Protein AF-A0A9D4JGX2-F1 (afdb_monomer)

Structure (mmCIF, N/CA/C/O backbone):
data_AF-A0A9D4JGX2-F1
#
_entry.id   AF-A0A9D4JGX2-F1
#
loop_
_atom_site.group_PDB
_atom_site.id
_atom_site.type_symbol
_atom_site.label_atom_id
_atom_site.label_alt_id
_atom_site.label_comp_id
_atom_site.label_asym_id
_atom_site.label_entity_id
_atom_site.label_seq_id
_atom_site.pdbx_PDB_ins_code
_atom_site.Cartn_x
_atom_site.Cartn_y
_atom_site.Cartn_z
_atom_site.occupancy
_atom_site.B_iso_or_equiv
_atom_site.auth_seq_id
_atom_site.auth_comp_id
_atom_site.auth_asym_id
_atom_site.auth_atom_id
_atom_site.pdbx_PDB_model_num
ATOM 1 N N . MET A 1 1 ? -13.118 -21.778 7.734 1.00 42.31 1 MET A N 1
ATOM 2 C CA . MET A 1 1 ? -12.723 -20.753 8.722 1.00 42.31 1 MET A CA 1
ATOM 3 C C . MET A 1 1 ? -12.273 -19.533 7.944 1.00 42.31 1 MET A C 1
ATOM 5 O O . MET A 1 1 ? -11.251 -19.605 7.280 1.00 42.31 1 MET A O 1
ATOM 9 N N . VAL A 1 2 ? -13.102 -18.489 7.896 1.00 49.25 2 VAL A N 1
ATOM 10 C CA . VAL A 1 2 ? -12.839 -17.284 7.096 1.00 49.25 2 VAL A CA 1
ATOM 11 C C . VAL A 1 2 ? -12.198 -16.272 8.035 1.00 49.25 2 VAL A C 1
ATOM 13 O O . VAL A 1 2 ? -12.866 -15.771 8.937 1.00 49.25 2 VAL A O 1
ATOM 16 N N . TYR A 1 3 ? -10.895 -16.034 7.888 1.00 49.50 3 TYR A N 1
ATOM 17 C CA . TYR A 1 3 ? -10.211 -14.978 8.627 1.00 49.50 3 TYR A CA 1
ATOM 18 C C . TYR A 1 3 ? -10.646 -13.648 8.010 1.00 49.50 3 TYR A C 1
ATOM 20 O O . TYR A 1 3 ? -10.075 -13.170 7.036 1.00 49.50 3 TYR A O 1
ATOM 28 N N . PHE A 1 4 ? -11.766 -13.118 8.497 1.00 54.56 4 PHE A N 1
ATOM 29 C CA . PHE A 1 4 ? -12.294 -11.834 8.069 1.00 54.56 4 PHE A CA 1
ATOM 30 C C . PHE A 1 4 ? -11.447 -10.761 8.739 1.00 54.56 4 PHE A C 1
ATOM 32 O O . PHE A 1 4 ? -11.707 -10.354 9.875 1.00 54.56 4 PHE A O 1
ATOM 39 N N . GLN A 1 5 ? -10.371 -10.374 8.066 1.00 57.91 5 GLN A N 1
ATOM 40 C CA . GLN A 1 5 ? -9.520 -9.306 8.538 1.00 57.91 5 GLN A CA 1
ATOM 41 C C . GLN A 1 5 ? -10.257 -7.978 8.354 1.00 57.91 5 GLN A C 1
ATOM 43 O O . GLN A 1 5 ? -10.189 -7.333 7.314 1.00 57.91 5 GLN A O 1
ATOM 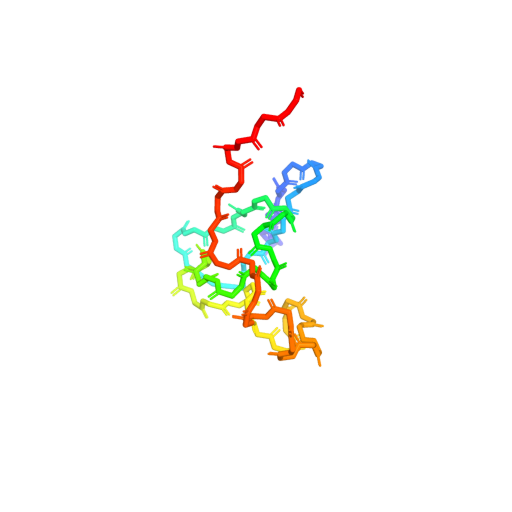48 N N . LYS A 1 6 ? -11.046 -7.640 9.382 1.00 62.91 6 LYS A N 1
ATOM 49 C CA . LYS A 1 6 ? -11.760 -6.374 9.587 1.00 62.91 6 LYS A CA 1
ATOM 50 C C . LYS A 1 6 ? -10.744 -5.269 9.791 1.00 62.91 6 LYS A C 1
ATOM 52 O O . LYS A 1 6 ? -10.551 -4.811 10.916 1.00 62.91 6 LYS A O 1
ATOM 57 N N . CYS A 1 7 ? -10.085 -4.845 8.727 1.00 79.00 7 CYS A N 1
ATOM 58 C CA . CYS A 1 7 ? -9.510 -3.521 8.786 1.00 79.00 7 CYS A CA 1
ATOM 59 C C . CYS A 1 7 ? -10.664 -2.520 9.024 1.00 79.00 7 CYS A C 1
ATOM 61 O O . CYS A 1 7 ? -11.780 -2.746 8.533 1.00 79.00 7 CYS A O 1
ATOM 63 N N . PRO A 1 8 ? -10.464 -1.485 9.858 1.00 76.88 8 PRO A N 1
ATOM 64 C CA . PRO A 1 8 ? -11.462 -0.444 10.062 1.00 76.88 8 PRO A CA 1
ATOM 65 C C . PRO A 1 8 ? -11.861 0.211 8.734 1.00 76.88 8 PRO A C 1
ATOM 67 O O . PRO A 1 8 ? -11.199 0.044 7.710 1.00 76.88 8 PRO A O 1
ATOM 70 N N . LYS A 1 9 ? -12.945 0.988 8.751 1.00 75.88 9 LYS A N 1
ATOM 71 C CA . LYS A 1 9 ? -13.266 1.852 7.612 1.00 75.88 9 LYS A CA 1
ATOM 72 C C . LYS A 1 9 ? -12.052 2.755 7.323 1.00 75.88 9 LYS A C 1
ATOM 74 O O . LYS A 1 9 ? -11.441 3.234 8.273 1.00 75.88 9 LYS A O 1
ATOM 79 N N . ASP A 1 10 ? -11.706 2.916 6.045 1.00 80.00 10 ASP A N 1
ATOM 80 C CA . ASP A 1 10 ? -10.534 3.675 5.563 1.00 80.00 10 ASP A CA 1
ATOM 81 C C . ASP A 1 10 ? -9.163 2.998 5.797 1.00 80.00 10 ASP A C 1
ATOM 83 O O . ASP A 1 10 ? -8.114 3.641 5.810 1.00 80.00 10 ASP A O 1
ATOM 87 N N . PHE A 1 11 ? -9.153 1.669 5.943 1.00 86.06 11 PHE A N 1
ATOM 88 C CA . PHE A 1 11 ? -7.928 0.868 5.952 1.00 86.06 11 PHE A CA 1
ATOM 89 C C . PHE A 1 11 ? -7.896 -0.145 4.804 1.00 86.06 11 PHE A C 1
ATOM 91 O O . PHE A 1 11 ? -8.915 -0.728 4.426 1.00 86.06 11 PHE A O 1
ATOM 98 N N . PHE A 1 12 ? -6.693 -0.390 4.296 1.00 87.38 12 PHE A N 1
ATOM 99 C CA . PHE A 1 12 ? -6.380 -1.393 3.291 1.00 87.38 12 PHE A CA 1
ATOM 100 C C . PHE A 1 12 ? -5.811 -2.657 3.931 1.00 87.38 12 PH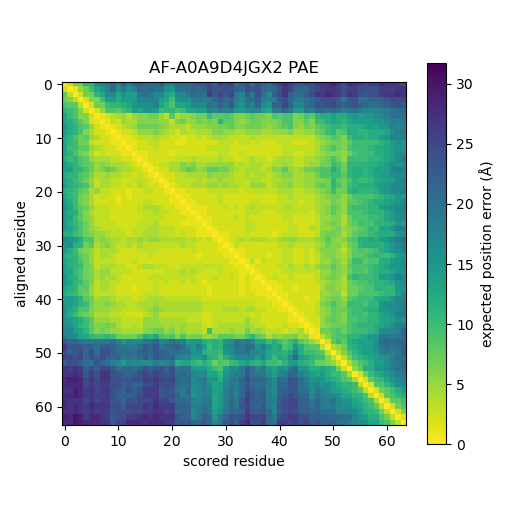E A C 1
ATOM 102 O O . PHE A 1 12 ? -5.051 -2.592 4.897 1.00 87.38 12 PHE A O 1
ATOM 109 N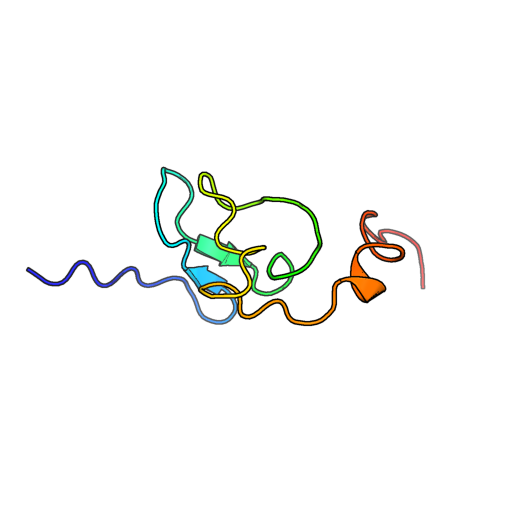 N . THR A 1 13 ? -6.186 -3.816 3.392 1.00 88.44 13 THR A N 1
ATOM 110 C CA . THR A 1 13 ? -5.767 -5.119 3.912 1.00 88.44 13 THR A CA 1
ATOM 111 C C . THR A 1 13 ? -4.550 -5.633 3.155 1.00 88.44 13 THR A C 1
ATOM 113 O O . THR A 1 13 ? -4.645 -5.939 1.965 1.00 88.44 13 THR A O 1
ATOM 116 N N . CYS A 1 14 ? -3.428 -5.796 3.854 1.00 88.94 14 CYS A N 1
ATOM 117 C CA . CYS A 1 14 ? -2.246 -6.437 3.286 1.00 88.94 14 CYS A CA 1
ATOM 118 C C . CYS A 1 14 ? -2.536 -7.903 2.970 1.00 88.94 14 CYS A C 1
ATOM 120 O O . CYS A 1 14 ? -3.286 -8.588 3.669 1.00 88.94 14 CYS A O 1
ATOM 122 N N . LYS A 1 15 ? -1.902 -8.412 1.922 1.00 85.31 15 LYS A N 1
ATOM 123 C CA . LYS A 1 15 ? -2.081 -9.789 1.471 1.00 85.31 15 LYS A CA 1
ATOM 124 C C . LYS A 1 15 ? -1.471 -10.784 2.450 1.00 85.31 15 LYS A C 1
ATOM 126 O O . LYS A 1 15 ? -2.070 -11.837 2.689 1.00 85.31 15 LYS A O 1
ATOM 131 N N . LYS A 1 16 ? -0.284 -10.485 2.995 1.00 83.31 16 LYS A N 1
ATOM 132 C CA . LYS A 1 16 ? 0.410 -11.319 3.987 1.00 83.31 16 LYS A CA 1
ATOM 133 C C . LYS A 1 16 ? 1.296 -10.481 4.901 1.00 83.31 16 LYS A C 1
ATOM 135 O O . LYS A 1 16 ? 1.817 -9.453 4.508 1.00 83.31 16 LYS A O 1
ATOM 140 N N . GLY A 1 17 ? 1.533 -10.986 6.106 1.00 80.94 17 GLY A N 1
ATOM 141 C CA . GLY A 1 17 ? 2.492 -10.374 7.017 1.00 80.94 17 GLY A CA 1
ATOM 142 C C . GLY A 1 17 ? 1.983 -10.253 8.437 1.00 80.94 17 GLY A C 1
ATOM 143 O O . GLY A 1 17 ? 0.879 -10.691 8.770 1.00 80.94 17 GLY A O 1
ATOM 144 N N . LYS A 1 18 ? 2.820 -9.650 9.283 1.00 82.75 18 LYS A N 1
ATOM 145 C CA . LYS A 1 18 ? 2.404 -9.185 10.613 1.00 82.75 18 LYS A CA 1
ATOM 146 C C . LYS A 1 18 ? 1.572 -7.913 10.505 1.00 82.75 18 LYS A C 1
ATOM 148 O O . LYS A 1 18 ? 0.553 -7.788 11.184 1.00 82.75 18 LYS A O 1
ATOM 153 N N . ILE A 1 19 ? 1.999 -7.000 9.631 1.00 84.50 19 ILE A N 1
ATOM 154 C CA . ILE A 1 19 ? 1.198 -5.852 9.223 1.00 84.50 19 ILE A CA 1
ATOM 155 C C . ILE A 1 19 ? 0.143 -6.368 8.265 1.00 84.50 19 ILE A C 1
ATOM 157 O O . ILE A 1 19 ? 0.430 -7.059 7.292 1.00 84.50 19 ILE A O 1
ATOM 161 N N . THR A 1 20 ? -1.097 -6.092 8.621 1.00 85.88 20 THR A N 1
ATOM 162 C CA . THR A 1 20 ? -2.248 -6.649 7.925 1.00 85.88 20 THR A CA 1
ATOM 163 C C . THR A 1 20 ? -3.306 -5.616 7.591 1.00 85.88 20 THR A C 1
ATOM 165 O O . THR A 1 20 ? -4.141 -5.858 6.727 1.00 85.88 20 THR A O 1
ATOM 168 N N . CYS A 1 21 ? -3.243 -4.460 8.245 1.00 87.12 21 CYS A N 1
ATOM 169 C CA . CYS A 1 21 ? -4.058 -3.303 7.956 1.00 87.12 21 CYS A CA 1
ATOM 170 C C . CYS A 1 21 ? -3.155 -2.078 7.967 1.00 87.12 21 CYS A C 1
ATOM 172 O O . CYS A 1 21 ? -2.453 -1.847 8.953 1.00 87.12 21 CYS A O 1
ATOM 174 N N . ILE A 1 22 ? -3.223 -1.298 6.903 1.00 86.38 22 ILE A N 1
ATOM 175 C CA . ILE A 1 22 ? -2.584 0.012 6.776 1.00 86.38 22 ILE A CA 1
ATOM 176 C C . ILE A 1 22 ? -3.667 1.030 6.422 1.00 86.38 22 ILE A C 1
ATOM 178 O O . ILE A 1 22 ? -4.755 0.641 5.993 1.00 86.38 22 ILE A O 1
ATOM 182 N N . GLN A 1 23 ? -3.427 2.321 6.625 1.00 86.38 23 GLN A N 1
ATOM 183 C CA . GLN A 1 23 ? -4.379 3.325 6.147 1.00 86.38 23 GLN A CA 1
ATOM 184 C C . GLN A 1 23 ? -4.458 3.273 4.621 1.00 86.38 23 GLN A C 1
ATOM 186 O O . GLN A 1 23 ? -3.461 3.007 3.957 1.00 86.38 23 GLN A O 1
ATOM 191 N N . THR A 1 24 ? -5.629 3.557 4.050 1.00 83.62 24 THR A N 1
ATOM 192 C CA . THR A 1 24 ? -5.773 3.648 2.585 1.00 83.62 24 THR A CA 1
ATOM 193 C C . THR A 1 24 ? -4.880 4.719 1.954 1.00 83.62 24 THR A C 1
ATOM 195 O O . THR A 1 24 ? -4.639 4.666 0.757 1.00 83.62 24 THR A O 1
ATOM 198 N N . GLU A 1 25 ? -4.391 5.675 2.749 1.00 83.25 25 GLU A N 1
ATOM 199 C CA . GLU A 1 25 ? -3.426 6.707 2.344 1.00 83.25 25 GLU A CA 1
ATOM 200 C C . GLU A 1 25 ? -2.022 6.149 2.064 1.00 83.25 25 GLU A C 1
ATOM 202 O O . GLU A 1 25 ? -1.279 6.773 1.318 1.00 83.25 25 GLU A O 1
ATOM 207 N N . PHE A 1 26 ? -1.685 4.986 2.630 1.00 85.50 26 PHE A N 1
ATOM 208 C CA . PHE A 1 26 ? -0.419 4.276 2.409 1.00 85.50 26 PHE A CA 1
ATOM 209 C C . PHE A 1 26 ? -0.509 3.265 1.255 1.00 85.50 26 PHE A C 1
ATOM 211 O O . PHE A 1 26 ? 0.368 2.440 1.070 1.00 85.50 26 PHE A O 1
ATOM 218 N N . VAL A 1 27 ? -1.612 3.254 0.499 1.00 86.00 27 VAL A N 1
ATOM 219 C CA . VAL A 1 27 ? -1.749 2.380 -0.672 1.00 86.00 27 VAL A CA 1
ATOM 220 C C . VAL A 1 27 ? -1.276 3.135 -1.898 1.00 86.00 27 VAL A C 1
ATOM 222 O O . VAL A 1 27 ? -1.835 4.186 -2.221 1.00 86.00 27 VAL A O 1
ATOM 225 N N . CYS A 1 28 ? -0.317 2.567 -2.625 1.00 85.56 28 CYS A N 1
ATOM 226 C CA . CYS A 1 28 ? 0.321 3.220 -3.765 1.00 85.56 28 CYS A CA 1
ATOM 227 C C . CYS A 1 28 ? 1.004 4.547 -3.388 1.00 85.56 28 CYS A C 1
ATOM 229 O O . CYS A 1 28 ? 1.056 5.464 -4.215 1.00 85.56 28 CYS A O 1
ATOM 231 N N . ASP A 1 29 ? 1.493 4.665 -2.150 1.00 81.50 29 ASP A N 1
ATOM 232 C CA . ASP A 1 29 ? 2.255 5.820 -1.662 1.00 81.50 29 ASP A CA 1
ATOM 233 C C . ASP A 1 29 ? 3.764 5.677 -1.939 1.00 81.50 29 ASP A C 1
ATOM 235 O O . ASP A 1 29 ? 4.551 6.604 -1.716 1.00 81.50 29 ASP A O 1
ATOM 239 N N . CYS A 1 30 ? 4.150 4.540 -2.524 1.00 78.38 30 CYS A N 1
ATOM 240 C CA . CYS A 1 30 ? 5.500 4.221 -2.975 1.00 78.38 30 CYS A CA 1
ATOM 241 C C . CYS A 1 30 ? 6.476 3.949 -1.837 1.00 78.38 30 CYS A C 1
ATOM 243 O O . CYS A 1 30 ? 7.694 3.886 -2.053 1.00 78.38 30 CYS A O 1
ATOM 245 N N . SER A 1 31 ? 5.922 3.729 -0.650 1.00 83.19 31 SER A N 1
ATOM 246 C CA . SER A 1 31 ? 6.548 3.110 0.494 1.00 83.19 31 SER A CA 1
ATOM 247 C C . SER A 1 31 ? 5.899 1.738 0.705 1.00 83.19 31 SER A C 1
ATOM 249 O O . SER A 1 31 ? 4.686 1.615 0.714 1.00 83.19 31 SER A O 1
ATOM 251 N N . PRO A 1 32 ? 6.680 0.657 0.842 1.00 86.31 32 PRO A N 1
ATOM 252 C CA . PRO A 1 32 ? 6.116 -0.615 1.260 1.00 86.31 32 PRO A CA 1
ATOM 253 C C . PRO A 1 32 ? 5.769 -0.552 2.753 1.00 86.31 32 PRO A C 1
ATOM 255 O O . PRO A 1 32 ? 6.640 -0.743 3.607 1.00 86.31 32 PRO A O 1
ATOM 258 N N . ASP A 1 33 ? 4.501 -0.312 3.069 1.00 88.50 33 ASP A N 1
ATOM 259 C CA . ASP A 1 33 ? 3.956 -0.332 4.427 1.00 88.50 33 ASP A CA 1
ATOM 260 C C . ASP A 1 33 ? 3.430 -1.720 4.809 1.00 88.50 33 ASP A C 1
ATOM 262 O O . ASP A 1 33 ? 3.454 -2.107 5.984 1.00 88.50 33 ASP A O 1
ATOM 266 N N . CYS A 1 34 ? 3.016 -2.529 3.832 1.00 88.88 34 CYS A N 1
ATOM 267 C CA . CYS A 1 34 ? 2.785 -3.952 4.063 1.00 88.88 34 CYS A CA 1
ATOM 268 C C . CYS A 1 34 ? 4.108 -4.729 4.163 1.00 88.88 34 CYS A C 1
ATOM 270 O O . CYS A 1 34 ? 5.042 -4.523 3.390 1.00 88.88 34 CYS A O 1
ATOM 272 N N . ASP A 1 35 ? 4.146 -5.727 5.054 1.00 88.44 35 ASP A N 1
ATOM 273 C CA . ASP A 1 35 ? 5.299 -6.634 5.234 1.00 88.44 35 ASP A CA 1
ATOM 274 C C . ASP A 1 35 ? 5.657 -7.374 3.928 1.00 88.44 35 ASP A C 1
ATOM 276 O O . ASP A 1 35 ? 6.813 -7.715 3.686 1.00 88.44 35 ASP A O 1
ATOM 280 N N . ASP A 1 36 ? 4.651 -7.609 3.078 1.00 88.38 36 ASP A N 1
ATOM 281 C CA . ASP A 1 36 ? 4.796 -8.214 1.756 1.00 88.38 36 ASP A CA 1
ATOM 282 C C . ASP A 1 36 ? 4.706 -7.214 0.588 1.00 88.38 36 ASP A C 1
ATOM 284 O O . ASP A 1 36 ? 4.628 -7.638 -0.564 1.00 88.38 36 ASP A O 1
ATOM 288 N N . SER A 1 37 ? 4.711 -5.906 0.878 1.00 87.31 37 SER A N 1
ATOM 289 C CA . SER A 1 37 ? 4.640 -4.809 -0.106 1.00 87.31 37 SER A CA 1
ATOM 290 C C . SER A 1 37 ? 3.437 -4.899 -1.053 1.00 87.31 37 SER A C 1
ATOM 292 O O . SER A 1 37 ? 3.487 -4.464 -2.204 1.00 87.31 37 SER A O 1
ATOM 294 N N . SER A 1 38 ? 2.359 -5.543 -0.601 1.00 89.69 38 SER A N 1
ATOM 295 C CA . SER A 1 38 ? 1.175 -5.781 -1.422 1.00 89.69 38 SER A CA 1
ATOM 296 C C . SER A 1 38 ? 0.293 -4.545 -1.591 1.00 89.69 38 SER A C 1
ATOM 298 O O . SER A 1 38 ? -0.494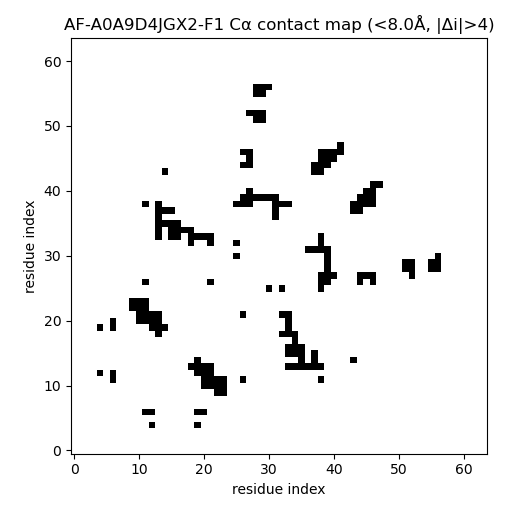 -4.491 -2.533 1.0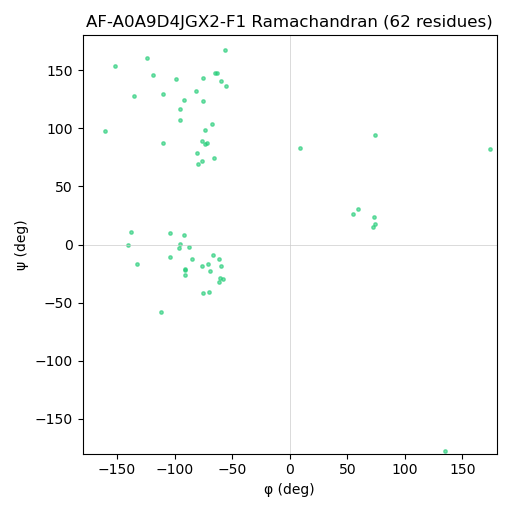0 89.69 38 SER A O 1
ATOM 300 N N . ASP A 1 39 ? 0.455 -3.553 -0.728 1.00 88.81 39 ASP A N 1
ATOM 301 C CA . ASP A 1 39 ? -0.024 -2.178 -0.879 1.00 88.81 39 ASP A CA 1
ATOM 302 C C . ASP A 1 39 ? 0.561 -1.453 -2.090 1.00 88.81 39 ASP A C 1
ATOM 304 O O . ASP A 1 39 ? -0.154 -0.696 -2.734 1.00 88.81 39 ASP A O 1
ATOM 308 N N . GLU A 1 40 ? 1.800 -1.770 -2.463 1.00 88.06 40 GLU A N 1
ATOM 309 C CA . GLU A 1 40 ? 2.487 -1.223 -3.641 1.00 88.06 40 GLU A CA 1
ATOM 310 C C . GLU A 1 40 ? 2.393 -2.134 -4.876 1.00 88.06 40 GLU A C 1
ATOM 312 O O . GLU A 1 40 ? 2.865 -1.816 -5.975 1.00 88.06 40 GLU A O 1
ATOM 317 N N . ASP A 1 41 ? 1.771 -3.304 -4.723 1.00 87.06 41 ASP A N 1
ATOM 318 C CA . ASP A 1 41 ? 1.671 -4.286 -5.788 1.00 87.06 41 ASP A CA 1
ATOM 319 C C . ASP A 1 41 ? 0.528 -3.953 -6.756 1.00 87.06 41 ASP A C 1
ATOM 321 O O . ASP A 1 41 ? -0.628 -3.736 -6.384 1.00 87.06 41 ASP A O 1
ATOM 325 N N . LYS A 1 42 ? 0.820 -4.000 -8.057 1.00 83.56 42 LYS A N 1
ATOM 326 C CA . LYS A 1 42 ? -0.167 -3.730 -9.114 1.00 83.56 42 LYS A CA 1
ATOM 327 C C . LYS A 1 42 ? -1.363 -4.689 -9.088 1.00 83.56 42 LYS A C 1
ATOM 329 O O . LYS A 1 42 ? -2.444 -4.328 -9.548 1.00 83.56 42 LYS A O 1
ATOM 334 N N . THR A 1 43 ? -1.173 -5.919 -8.617 1.00 85.06 43 THR A N 1
ATOM 335 C CA . THR A 1 43 ? -2.208 -6.962 -8.590 1.00 85.06 43 THR A CA 1
ATOM 336 C C . THR A 1 43 ? -3.021 -6.976 -7.301 1.00 85.06 43 THR A C 1
ATOM 338 O O . THR A 1 43 ? -4.134 -7.499 -7.320 1.00 85.06 43 THR A O 1
ATOM 341 N N . TRP A 1 44 ? -2.500 -6.411 -6.207 1.00 87.06 44 TRP A N 1
ATOM 342 C CA . TRP A 1 44 ? -3.181 -6.380 -4.908 1.00 87.06 44 TRP A CA 1
ATOM 343 C C . TRP A 1 44 ? -3.604 -4.965 -4.496 1.00 87.06 44 TRP A C 1
ATOM 345 O O . TRP A 1 44 ? -4.800 -4.719 -4.355 1.00 87.06 44 TRP A O 1
ATOM 355 N N . GLY A 1 45 ? -2.661 -4.027 -4.388 1.00 82.12 45 GLY A N 1
ATOM 356 C CA . GLY A 1 45 ? -2.916 -2.596 -4.176 1.00 82.12 45 GLY A CA 1
ATOM 357 C C . GLY A 1 45 ? -3.510 -1.887 -5.396 1.00 82.12 45 GLY A C 1
ATOM 358 O O . GLY A 1 45 ? -4.096 -0.816 -5.279 1.00 82.12 45 GLY A O 1
ATOM 359 N N . GLY A 1 46 ? -3.424 -2.490 -6.588 1.00 84.50 46 GLY A N 1
ATOM 360 C CA . GLY A 1 46 ? -3.994 -1.907 -7.808 1.00 84.50 46 GLY A CA 1
ATOM 361 C C . GLY A 1 46 ? -3.191 -0.718 -8.344 1.00 84.50 46 GLY A C 1
ATOM 362 O O . GLY A 1 46 ? -3.693 0.053 -9.168 1.00 84.50 46 GLY A O 1
ATOM 363 N N . CYS A 1 47 ? -1.938 -0.570 -7.910 1.00 82.38 47 CYS A N 1
ATOM 364 C CA . CYS A 1 47 ? -1.072 0.542 -8.280 1.00 82.38 47 CYS A CA 1
ATOM 365 C C . CYS A 1 47 ? -0.713 0.483 -9.769 1.00 82.38 47 CYS A C 1
ATOM 367 O O . CYS A 1 47 ? 0.102 -0.319 -10.228 1.00 82.38 47 CYS A O 1
ATOM 369 N N . THR A 1 48 ? -1.359 1.334 -10.567 1.00 72.56 48 THR A N 1
ATOM 370 C CA . THR A 1 48 ? -1.150 1.418 -12.024 1.00 72.56 48 THR A CA 1
ATOM 371 C C . THR A 1 48 ? -0.320 2.630 -12.441 1.00 72.56 48 THR A C 1
ATOM 373 O O . THR A 1 48 ? 0.140 2.693 -13.584 1.00 72.56 48 THR A O 1
ATOM 376 N N . LYS A 1 49 ? -0.066 3.567 -11.519 1.00 61.78 49 LYS A N 1
ATOM 377 C CA . LYS A 1 49 ? 0.646 4.820 -11.773 1.00 61.78 49 LYS A CA 1
ATOM 378 C C . LYS A 1 49 ? 2.023 4.845 -11.115 1.00 61.78 49 LYS A C 1
ATOM 380 O O . LYS A 1 49 ? 2.226 5.427 -10.061 1.00 61.78 49 LYS A O 1
ATOM 385 N N . LYS A 1 50 ? 3.029 4.340 -11.827 1.00 55.66 50 LYS A N 1
ATOM 386 C CA . LYS A 1 50 ? 4.447 4.500 -11.446 1.00 55.66 50 LYS A CA 1
ATOM 387 C C . LYS A 1 50 ? 4.912 5.975 -11.414 1.00 55.66 50 LYS A C 1
ATOM 389 O O . LYS A 1 50 ? 5.997 6.276 -10.932 1.00 55.66 50 LYS A O 1
ATOM 394 N N . MET A 1 51 ? 4.105 6.889 -11.961 1.00 53.62 51 MET A N 1
ATOM 395 C CA . MET A 1 51 ? 4.419 8.313 -12.109 1.00 53.62 51 MET A CA 1
ATOM 396 C C . MET A 1 51 ? 4.104 9.153 -10.858 1.00 53.62 51 MET A C 1
ATOM 398 O O . MET A 1 51 ? 4.557 10.289 -10.782 1.00 53.62 51 MET A O 1
ATOM 402 N N . GLU A 1 52 ? 3.373 8.607 -9.880 1.00 56.72 52 GLU A N 1
ATOM 403 C CA . GLU A 1 52 ? 3.063 9.291 -8.609 1.00 56.72 52 GLU A CA 1
ATOM 404 C C . GLU A 1 52 ? 4.128 8.990 -7.525 1.00 56.72 52 GLU A C 1
ATOM 406 O O . GLU A 1 52 ? 4.434 9.846 -6.697 1.00 56.72 52 GLU A O 1
ATOM 411 N N . CYS A 1 53 ? 4.869 7.881 -7.671 1.00 57.56 53 CYS A N 1
ATOM 412 C CA . CYS A 1 53 ? 6.041 7.518 -6.855 1.00 57.56 53 CYS A CA 1
ATOM 413 C C . CYS A 1 53 ? 7.270 8.407 -6.993 1.00 57.56 53 CYS A C 1
ATOM 415 O O . CYS A 1 53 ? 8.239 8.253 -6.256 1.00 57.56 53 CYS A O 1
ATOM 417 N N . SER A 1 54 ? 7.261 9.321 -7.958 1.00 55.72 54 SER A N 1
ATOM 418 C CA . SER A 1 54 ? 8.346 10.286 -8.140 1.00 55.72 54 SER A CA 1
ATOM 419 C C . SER A 1 54 ? 8.053 11.626 -7.452 1.00 55.72 54 SER A C 1
ATOM 421 O O . SER A 1 54 ? 8.874 12.533 -7.557 1.00 55.72 54 SER A O 1
ATOM 423 N N . ALA A 1 55 ? 6.900 11.770 -6.775 1.00 53.56 55 ALA A N 1
ATOM 424 C CA . ALA A 1 55 ? 6.440 13.061 -6.255 1.00 53.56 55 ALA A CA 1
ATOM 425 C C . ALA A 1 55 ? 5.780 13.051 -4.858 1.00 53.56 55 ALA A C 1
ATOM 427 O O . ALA A 1 55 ? 5.427 14.131 -4.391 1.00 53.56 55 ALA A O 1
ATOM 428 N N . ALA A 1 56 ? 5.630 11.909 -4.170 1.00 53.12 56 ALA A N 1
ATOM 429 C CA . ALA A 1 56 ? 4.917 11.878 -2.879 1.00 53.12 56 ALA A CA 1
ATOM 430 C C . ALA A 1 56 ? 5.548 11.028 -1.757 1.00 53.12 56 ALA A C 1
ATOM 432 O O . ALA A 1 56 ? 4.938 10.881 -0.703 1.00 53.12 56 ALA A O 1
ATOM 433 N N . ALA A 1 57 ? 6.789 10.551 -1.904 1.00 53.41 57 ALA A N 1
ATOM 434 C CA . ALA A 1 57 ? 7.525 9.942 -0.791 1.0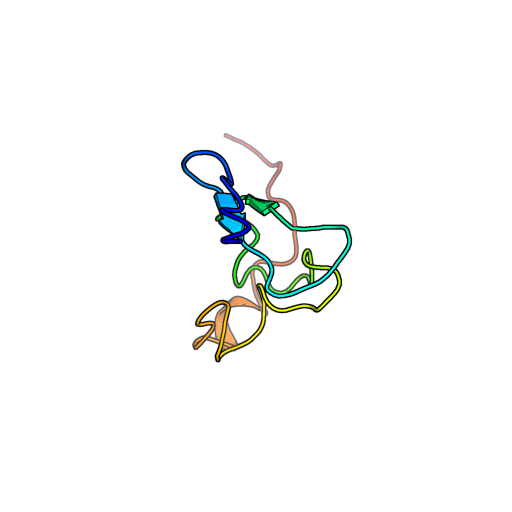0 53.41 57 ALA A CA 1
ATOM 435 C C . ALA A 1 57 ? 8.046 11.034 0.163 1.00 53.41 57 ALA A C 1
ATOM 437 O O . ALA A 1 57 ? 9.225 11.392 0.178 1.00 53.41 57 ALA A O 1
ATOM 438 N N . GLY A 1 58 ? 7.132 11.640 0.911 1.00 48.88 58 GLY A N 1
ATOM 439 C CA . GLY A 1 58 ? 7.443 12.728 1.819 1.00 48.88 58 GLY A CA 1
ATOM 440 C C . GLY A 1 58 ? 6.186 13.314 2.420 1.00 48.88 58 GLY A C 1
ATOM 441 O O . GLY A 1 58 ? 5.713 14.342 1.955 1.00 48.88 58 GLY A O 1
ATOM 442 N N . LYS A 1 59 ? 5.675 12.659 3.467 1.00 56.50 59 LYS A N 1
ATOM 443 C CA . LYS A 1 59 ? 5.091 13.280 4.664 1.00 56.50 59 LYS A CA 1
ATOM 444 C C . LYS A 1 59 ? 4.920 14.805 4.524 1.00 56.50 59 LYS A C 1
ATOM 446 O O . LYS A 1 59 ? 5.775 15.554 4.997 1.00 56.50 59 LYS A O 1
ATOM 451 N N . LEU A 1 60 ? 3.836 15.286 3.903 1.00 49.72 60 LEU A N 1
ATOM 452 C CA . LEU A 1 60 ? 3.536 16.721 3.900 1.00 49.72 60 LEU A CA 1
ATOM 453 C C . LEU A 1 60 ? 2.885 17.091 5.235 1.00 49.72 60 LEU A C 1
ATOM 455 O O . LEU A 1 60 ? 1.713 17.438 5.326 1.00 49.72 60 LEU A O 1
ATOM 459 N N . LEU A 1 61 ? 3.690 17.043 6.293 1.00 59.81 61 LEU A N 1
ATOM 460 C CA . LEU A 1 61 ? 3.544 17.986 7.387 1.00 59.81 61 LEU A CA 1
ATOM 461 C C . LEU A 1 61 ? 4.238 19.284 6.961 1.00 59.81 61 LEU A C 1
ATOM 463 O O . LEU A 1 61 ? 5.355 19.518 7.395 1.00 59.81 61 LEU A O 1
ATOM 467 N N . THR A 1 62 ? 3.597 20.113 6.133 1.00 45.00 62 THR A N 1
ATOM 468 C CA . THR A 1 62 ? 3.845 21.568 6.115 1.00 45.00 62 THR A CA 1
ATOM 469 C C . THR A 1 62 ? 2.685 22.328 5.461 1.00 45.00 62 THR A C 1
ATOM 471 O O . THR A 1 62 ? 2.632 22.477 4.244 1.00 45.00 62 THR A O 1
ATOM 474 N N . SER A 1 63 ? 1.817 22.839 6.339 1.00 46.62 63 SER A N 1
ATOM 475 C CA . SER A 1 63 ? 1.387 24.245 6.424 1.00 46.62 63 SER A CA 1
ATOM 476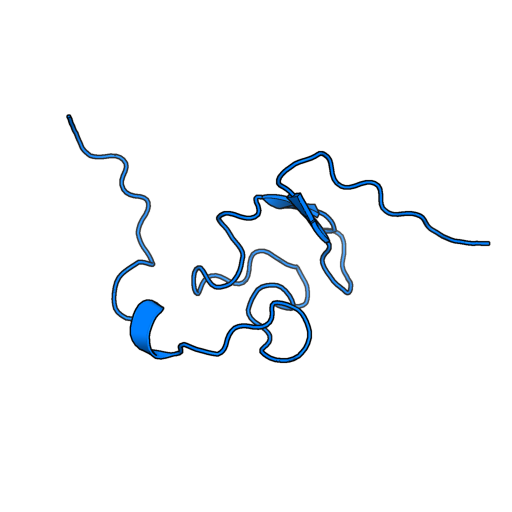 C C . SER A 1 63 ? 0.413 24.821 5.387 1.00 46.62 63 SER A C 1
ATOM 478 O O . SER A 1 63 ? 0.830 25.438 4.408 1.00 46.62 63 SER A O 1
ATOM 480 N N . LEU A 1 64 ? -0.877 24.789 5.743 1.00 46.22 64 LEU A N 1
ATOM 481 C CA . LEU A 1 64 ? -1.677 25.988 6.059 1.00 46.22 64 LEU A CA 1
ATOM 482 C C . LEU A 1 64 ? -2.751 25.638 7.097 1.00 46.22 64 LEU A C 1
ATOM 484 O O . LEU A 1 64 ? -3.404 24.588 6.923 1.00 46.22 64 LEU A O 1
#

Secondary structure (DSSP, 8-state):
------PPTTEEEPSSSS--EEEGGGTTSSS--STT-TTS-TTTT----TTTTTT--S------

Radius of gyration: 12.85 Å; Cα contacts (8 Å, |Δi|>4): 96; chains: 1; bounding box: 22×47×23 Å

Mean predicted aligned error: 10.01 Å

Nearest PDB structures (foldseek):
  8yw1-assembly1_C  TM=8.804E-01  e=9.818E-03  Homo sapiens
  4u8u-assembly1_N  TM=8.901E-01  e=4.609E-02  Glossoscolex paulistus
  4u8u-assembly1_O  TM=8.087E-01  e=7.511E-02  Glossoscolex paulistus
  4u8u-assembly1_M  TM=7.967E-01  e=9.589E-02  Glossoscolex paulistus
  2kny-assembly1_A  TM=6.296E-01  e=5.424E-02  Homo sapiens

pLDDT: mean 73.77, std 15.53, range [42.31, 89.69]

Solvent-accessible surface area (backbone atoms only — not comparable to full-atom values): 4041 Å² total; per-residue (Å²): 136,81,84,76,79,77,46,56,92,72,39,36,70,32,84,47,63,89,42,43,58,44,52,50,79,48,46,53,36,69,51,69,73,23,71,63,32,28,26,49,26,53,88,71,44,55,42,80,61,79,76,54,54,80,74,52,82,59,85,82,86,73,89,134

Organism: Dreissena polymorpha (NCBI:txid45954)

InterPro domains:
  IPR002172 Low-density l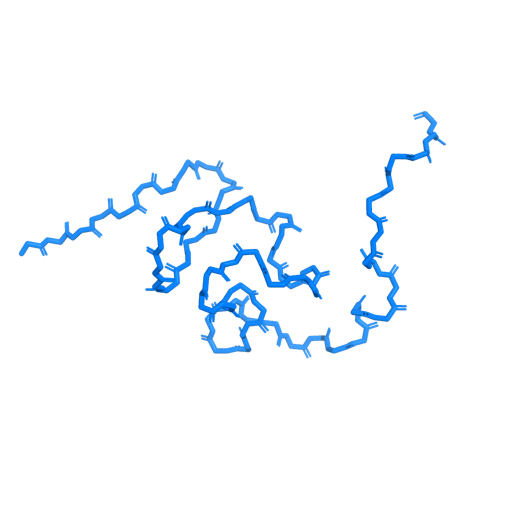ipoprotein (LDL) receptor class A repeat [PF00057] (6-41)
  IPR002172 Low-density lipoprotein (LDL) receptor class A repeat [PS50068] (6-48)
  IPR002172 Low-density lipoprotein (LDL) receptor class A repeat [SM00192] (6-49)
  IPR002172 Low-density lipoprotein (LDL) receptor class A repeat [cd00112] (7-41)
  IPR023415 Low-density lipoprotein (LDL) receptor class A, conserved site [PS01209] (21-47)
  IPR036055 LDL receptor-like superfamily [G3DSA:4.10.400.10] (2-43)
  IPR036055 LDL receptor-like superfamily [SSF57424] (3-42)

Sequence (64 aa):
MVYFQKCPKDFFTCKKGKITCIQTEFVCDCSPDCDDSSDEDKTWGGCTKKMECSAAAGKLLTSL

Foldseek 3Di:
DDPPPC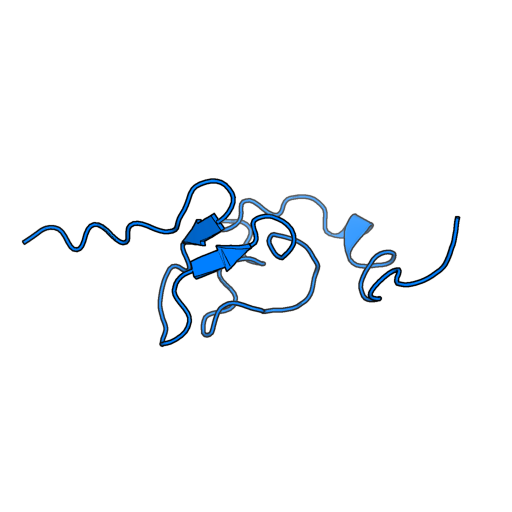DDPQWFADPDDPDGTDGLCQQCLLDQPDPVSLSVDCVRSVNPDPPNNVPRPDDPPDDD